Protein AF-A0A9E4XII5-F1 (afdb_monomer)

Solvent-accessible surface area (backbone atoms only — not comparable to full-atom values): 4316 Å² total; per-residue (Å²): 140,73,87,85,65,81,77,93,70,76,53,7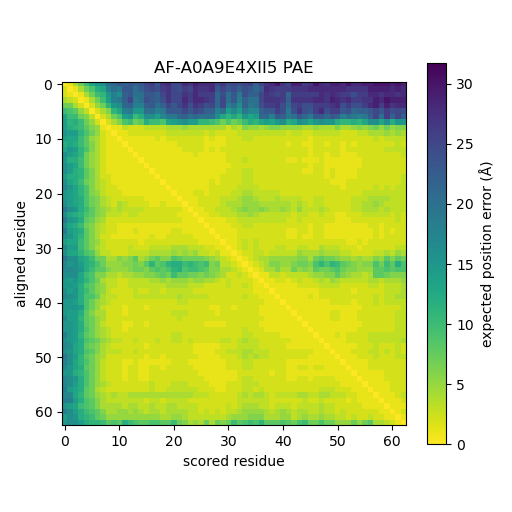3,66,55,52,53,51,48,35,60,76,70,68,52,72,71,46,78,46,66,91,79,60,91,89,53,68,57,68,72,59,42,42,63,60,39,66,80,43,86,49,46,45,71,63,58,96,88,70,82,80,91,131

Structure (mmCIF, N/CA/C/O backbone):
data_AF-A0A9E4XII5-F1
#
_entry.id   AF-A0A9E4XII5-F1
#
loop_
_atom_site.group_PDB
_atom_site.id
_ato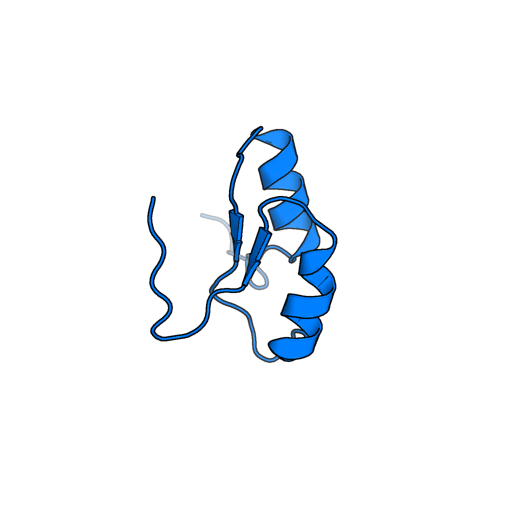m_site.type_symbol
_atom_site.label_atom_id
_atom_site.label_alt_id
_atom_site.label_comp_id
_atom_site.label_asym_id
_atom_site.label_entity_id
_atom_site.label_seq_id
_atom_site.pdbx_PDB_ins_code
_atom_site.Cartn_x
_atom_site.Cartn_y
_atom_site.Cartn_z
_atom_site.occupancy
_atom_site.B_iso_or_equiv
_atom_site.auth_seq_id
_atom_site.auth_comp_id
_atom_site.auth_asym_id
_atom_site.auth_atom_id
_atom_site.pdbx_PDB_model_num
ATOM 1 N N . PHE A 1 1 ? -11.917 24.790 -12.513 1.00 44.31 1 PHE A N 1
ATOM 2 C CA . PHE A 1 1 ? -11.279 24.219 -13.716 1.00 44.31 1 PHE A CA 1
ATOM 3 C C . PHE A 1 1 ? -9.956 24.933 -13.971 1.00 44.31 1 PHE A C 1
ATOM 5 O O . PHE A 1 1 ? -9.798 25.630 -14.961 1.00 44.31 1 PHE A O 1
ATOM 12 N N . GLY A 1 2 ? -9.041 24.844 -13.003 1.00 56.44 2 GLY A N 1
ATOM 13 C CA . GLY A 1 2 ? -7.650 25.262 -13.185 1.00 56.44 2 GLY A CA 1
ATOM 14 C C . GLY A 1 2 ? -6.836 24.070 -13.691 1.00 56.44 2 GLY A C 1
ATOM 15 O O . GLY A 1 2 ? -7.337 22.944 -13.621 1.00 56.44 2 GLY A O 1
ATOM 16 N N . PRO A 1 3 ? -5.624 24.288 -14.212 1.00 44.00 3 PRO A N 1
ATOM 17 C CA . PRO A 1 3 ? -4.830 23.208 -14.780 1.00 44.00 3 PRO A CA 1
ATOM 18 C C . PRO A 1 3 ? -4.536 22.141 -13.709 1.00 44.00 3 PRO A C 1
ATOM 20 O O . PRO A 1 3 ? -3.990 22.450 -12.653 1.00 44.00 3 PRO A O 1
ATOM 23 N N . LEU A 1 4 ? -4.909 20.886 -13.977 1.00 53.81 4 LEU A N 1
ATOM 24 C CA . LEU 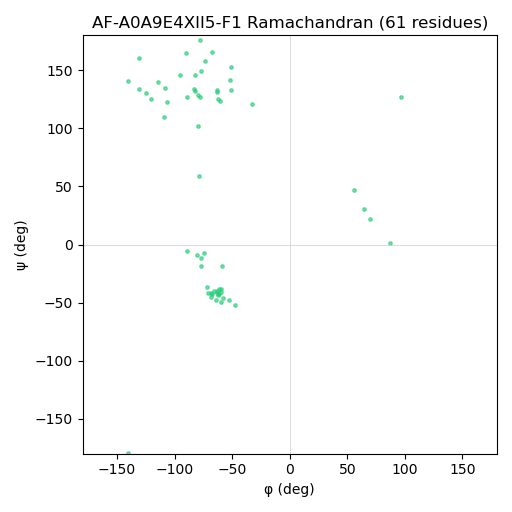A 1 4 ? -4.315 19.708 -13.331 1.00 53.81 4 LEU A CA 1
ATOM 25 C C . LEU A 1 4 ? -2.983 19.477 -14.066 1.00 53.81 4 LEU A C 1
ATOM 27 O O . LEU A 1 4 ? -3.005 19.241 -15.268 1.00 53.81 4 LEU A O 1
ATOM 31 N N . LYS A 1 5 ? -1.832 19.858 -13.501 1.00 55.03 5 LYS A N 1
ATOM 32 C CA . LYS A 1 5 ? -1.051 19.250 -12.399 1.00 55.03 5 LYS A CA 1
ATOM 33 C C . LYS A 1 5 ? 0.062 18.370 -12.985 1.00 55.03 5 LYS A C 1
ATOM 35 O O . LYS A 1 5 ? -0.220 17.472 -13.768 1.00 55.03 5 LYS A O 1
ATOM 40 N N . ALA A 1 6 ? 1.306 18.609 -12.563 1.00 57.94 6 ALA A N 1
ATOM 41 C CA . ALA A 1 6 ? 2.310 17.547 -12.539 1.00 57.94 6 ALA A CA 1
ATOM 42 C C . ALA A 1 6 ? 1.688 16.355 -11.789 1.00 57.94 6 ALA A C 1
ATOM 44 O O . ALA A 1 6 ? 1.001 16.585 -10.794 1.00 57.94 6 ALA A O 1
ATOM 45 N N . GLU A 1 7 ? 1.809 15.150 -12.343 1.00 63.81 7 GLU A N 1
ATOM 46 C CA . GLU A 1 7 ? 1.020 13.955 -12.011 1.00 63.81 7 GLU A CA 1
ATOM 47 C C . GLU A 1 7 ? 0.592 13.870 -10.532 1.00 63.81 7 GLU A C 1
ATOM 49 O O . GLU A 1 7 ? 1.421 13.882 -9.626 1.00 63.81 7 GLU A O 1
ATOM 54 N N . ALA A 1 8 ? -0.718 13.813 -10.274 1.00 79.94 8 ALA A N 1
A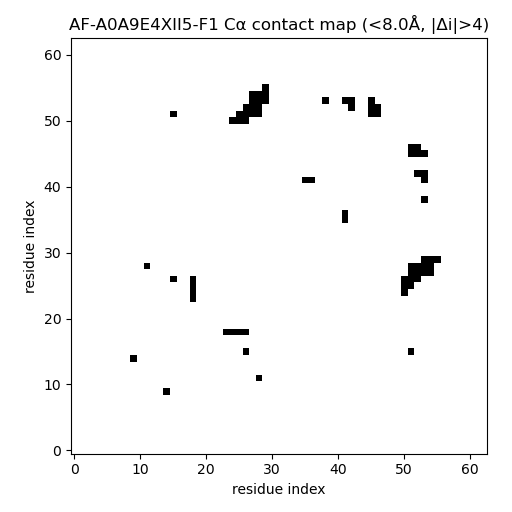TOM 55 C CA . ALA A 1 8 ? -1.281 13.802 -8.922 1.00 79.94 8 ALA A CA 1
ATOM 56 C C . ALA A 1 8 ? -1.189 12.405 -8.274 1.00 79.94 8 ALA A C 1
ATOM 58 O O . ALA A 1 8 ? -2.211 11.812 -7.933 1.00 79.94 8 ALA A O 1
ATOM 59 N N . HIS A 1 9 ? 0.026 11.874 -8.144 1.00 87.31 9 HIS A N 1
ATOM 60 C CA . HIS A 1 9 ? 0.318 10.634 -7.427 1.00 87.31 9 HIS A CA 1
ATOM 61 C C . HIS A 1 9 ? 0.741 10.933 -5.990 1.00 87.31 9 HIS A C 1
ATOM 63 O O . HIS A 1 9 ? 1.398 11.940 -5.737 1.00 87.31 9 HIS A O 1
ATOM 69 N N . LEU A 1 10 ? 0.366 10.048 -5.068 1.00 91.06 10 LEU A N 1
ATOM 70 C CA . LEU A 1 10 ? 0.936 10.033 -3.726 1.00 91.06 10 LEU A CA 1
ATOM 71 C C . LEU A 1 10 ? 2.263 9.277 -3.752 1.00 91.06 10 LEU A C 1
ATOM 73 O O . LEU A 1 10 ? 2.404 8.284 -4.475 1.00 91.06 10 LEU A O 1
ATOM 77 N N . SER A 1 11 ? 3.208 9.711 -2.926 1.00 93.19 11 SER A N 1
ATOM 78 C CA . SER A 1 11 ? 4.332 8.868 -2.539 1.00 93.19 11 SER A CA 1
ATOM 79 C C . SER A 1 11 ? 3.850 7.699 -1.667 1.00 93.19 11 SER A C 1
ATOM 81 O O . SER A 1 11 ? 2.728 7.680 -1.148 1.00 93.19 11 SER A O 1
ATOM 83 N N . VAL A 1 12 ? 4.711 6.695 -1.494 1.00 94.44 12 VAL A N 1
ATOM 84 C CA . VAL A 1 12 ? 4.425 5.539 -0.630 1.00 94.44 12 VAL A CA 1
ATOM 85 C C . VAL A 1 12 ? 4.255 5.994 0.822 1.00 94.44 12 VAL A C 1
ATOM 87 O O . VAL A 1 12 ? 3.332 5.563 1.508 1.00 94.44 12 VAL A O 1
ATOM 90 N N . GLU A 1 13 ? 5.106 6.913 1.269 1.00 95.38 13 GLU A N 1
ATOM 91 C CA . GLU A 1 13 ? 5.062 7.512 2.600 1.00 95.38 13 GLU A CA 1
ATOM 92 C C . GLU A 1 13 ? 3.766 8.295 2.826 1.00 95.38 13 GLU A C 1
ATOM 94 O O . GLU A 1 13 ? 3.144 8.149 3.876 1.00 95.38 13 GLU A O 1
ATOM 99 N N . GLU A 1 14 ? 3.323 9.079 1.838 1.00 95.62 14 GLU A N 1
ATOM 100 C CA . GLU A 1 14 ? 2.062 9.826 1.910 1.00 95.62 14 GLU A CA 1
ATOM 101 C C . GLU A 1 14 ? 0.851 8.888 2.017 1.00 95.62 14 GLU A C 1
ATOM 103 O O . GLU A 1 14 ? -0.057 9.134 2.812 1.00 95.62 14 GLU A O 1
ATOM 108 N N . ALA A 1 15 ? 0.845 7.774 1.278 1.00 96.38 15 ALA A N 1
ATOM 109 C CA . ALA A 1 15 ? -0.218 6.774 1.366 1.00 96.38 15 ALA A CA 1
ATOM 110 C C . ALA A 1 15 ? -0.257 6.071 2.740 1.00 96.38 15 ALA A C 1
ATOM 112 O O . ALA A 1 15 ? -1.336 5.841 3.292 1.00 96.38 15 ALA A O 1
ATOM 113 N N . ILE A 1 16 ? 0.908 5.759 3.318 1.00 96.81 16 ILE A N 1
ATOM 114 C CA . ILE A 1 16 ? 1.019 5.160 4.660 1.00 96.81 16 ILE A CA 1
ATOM 115 C C . ILE A 1 16 ? 0.596 6.161 5.741 1.00 96.81 16 ILE A C 1
ATOM 117 O O . ILE A 1 16 ? -0.126 5.795 6.670 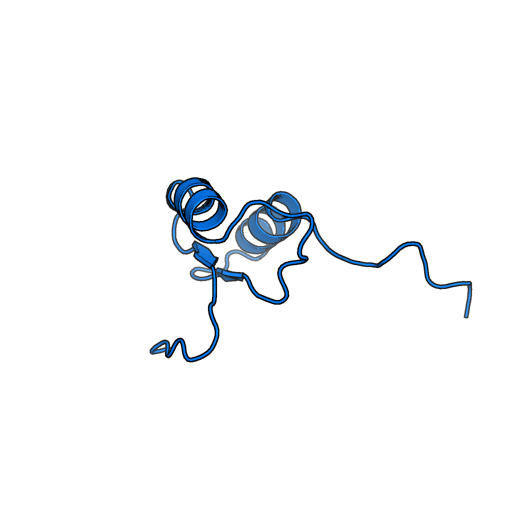1.00 96.81 16 ILE A O 1
ATOM 121 N N . ALA A 1 17 ? 1.004 7.426 5.621 1.00 97.00 17 ALA A N 1
ATOM 122 C CA . ALA A 1 17 ? 0.574 8.483 6.531 1.00 97.00 17 ALA A CA 1
ATOM 123 C C . ALA A 1 17 ? -0.955 8.612 6.524 1.00 97.00 17 ALA A C 1
ATOM 125 O O . ALA A 1 17 ? -1.576 8.588 7.585 1.00 97.00 17 ALA A O 1
ATOM 126 N N . LEU A 1 18 ? -1.567 8.613 5.336 1.00 97.06 18 LEU A N 1
ATOM 127 C CA . LEU A 1 18 ? -3.018 8.671 5.190 1.00 97.06 18 LEU A CA 1
ATOM 128 C C . LEU A 1 18 ? -3.728 7.463 5.827 1.00 97.06 18 LEU A C 1
ATOM 130 O O . LEU A 1 18 ? -4.729 7.646 6.518 1.00 97.06 18 LEU A O 1
ATOM 134 N N . LYS A 1 19 ? -3.208 6.235 5.662 1.00 96.62 19 LYS A N 1
ATOM 135 C CA . LYS A 1 19 ? -3.725 5.037 6.361 1.00 96.62 19 LYS A CA 1
ATOM 136 C C . LYS A 1 19 ? -3.785 5.263 7.873 1.00 96.62 19 LYS A C 1
ATOM 138 O O . LYS A 1 19 ? -4.807 4.968 8.494 1.00 96.62 19 LYS A O 1
ATOM 143 N N . ASN A 1 20 ? -2.698 5.778 8.447 1.00 96.62 20 ASN A N 1
ATOM 144 C CA . ASN A 1 20 ? -2.585 6.012 9.885 1.00 96.62 20 ASN A CA 1
ATOM 145 C C . ASN A 1 20 ? -3.537 7.119 10.354 1.00 96.62 20 ASN A C 1
ATOM 147 O O . ASN A 1 20 ? -4.211 6.948 11.365 1.00 96.62 20 ASN A O 1
ATOM 151 N N . GLU A 1 21 ? -3.642 8.218 9.603 1.00 97.94 21 GLU A N 1
ATOM 152 C CA . GLU A 1 21 ? -4.579 9.314 9.890 1.00 97.94 21 GLU A CA 1
ATOM 153 C C . GLU A 1 21 ? -6.041 8.857 9.848 1.00 97.94 21 GLU A C 1
ATOM 155 O O . GLU A 1 21 ? -6.850 9.268 10.678 1.00 97.94 21 GLU A O 1
ATOM 160 N N . MET A 1 22 ? -6.380 7.976 8.906 1.00 97.31 22 MET A N 1
ATOM 161 C CA . MET A 1 22 ? -7.725 7.420 8.768 1.00 97.31 22 MET A CA 1
ATOM 162 C C . MET A 1 22 ? -8.019 6.275 9.750 1.00 97.31 22 MET A C 1
ATOM 164 O O . MET A 1 22 ? -9.163 5.828 9.824 1.00 97.31 22 MET A O 1
ATOM 168 N N . GLY A 1 23 ? -7.018 5.780 10.487 1.00 96.56 23 GLY A N 1
ATOM 169 C CA . GLY A 1 23 ? -7.168 4.636 11.390 1.00 96.56 23 GLY A CA 1
ATOM 170 C C . GLY A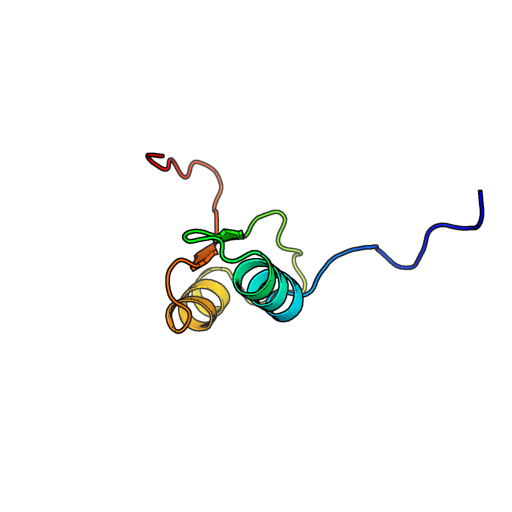 1 23 ? -7.506 3.327 10.667 1.00 96.56 23 GLY A C 1
ATOM 171 O O . GLY A 1 23 ? -8.218 2.488 11.216 1.00 96.56 23 GLY A O 1
ATOM 172 N N . VAL A 1 24 ? -7.043 3.159 9.424 1.00 96.25 24 VAL A N 1
ATOM 173 C CA . VAL A 1 24 ? -7.328 1.966 8.616 1.00 96.25 24 VAL A CA 1
ATOM 174 C C . VAL A 1 24 ? -6.371 0.834 8.984 1.00 96.25 24 VAL A C 1
ATOM 176 O O . VAL A 1 24 ? -5.151 1.005 9.017 1.00 96.25 24 VAL A O 1
ATOM 179 N N . GLU A 1 25 ? -6.922 -0.358 9.204 1.00 95.62 25 GLU A N 1
ATOM 180 C CA . GLU A 1 25 ? -6.146 -1.534 9.603 1.00 95.62 25 GLU A CA 1
ATOM 181 C C . GLU A 1 25 ? -5.225 -2.035 8.478 1.00 95.62 25 GLU A C 1
ATOM 183 O O . GLU A 1 25 ? -4.035 -2.265 8.710 1.00 95.62 25 GLU A O 1
ATOM 188 N N . ARG A 1 26 ? -5.736 -2.119 7.239 1.00 96.75 26 ARG A N 1
ATOM 189 C CA . ARG A 1 26 ? -5.030 -2.689 6.080 1.00 96.75 26 ARG A CA 1
ATOM 190 C C . ARG A 1 26 ? -4.961 -1.721 4.891 1.00 96.75 26 ARG A C 1
ATOM 192 O O . ARG A 1 26 ? -5.980 -1.190 4.462 1.00 96.75 26 ARG A O 1
ATOM 199 N N . LEU A 1 27 ? -3.767 -1.536 4.330 1.00 97.38 27 LEU A N 1
ATOM 200 C CA . LEU A 1 27 ? -3.481 -0.756 3.124 1.00 97.38 27 LEU A CA 1
ATOM 201 C C . LEU A 1 27 ? -2.838 -1.658 2.069 1.00 97.38 27 LEU A C 1
ATOM 203 O O . LEU A 1 27 ? -1.790 -2.252 2.314 1.00 97.38 27 LEU A O 1
ATOM 207 N N . ILE A 1 28 ? -3.436 -1.698 0.880 1.00 97.38 28 ILE A N 1
ATOM 208 C CA . ILE A 1 28 ? -2.879 -2.385 -0.286 1.00 97.38 28 ILE A CA 1
ATOM 209 C C . ILE A 1 28 ? -2.418 -1.328 -1.292 1.00 97.38 28 ILE A C 1
ATOM 211 O O . ILE A 1 28 ? -3.236 -0.619 -1.878 1.00 97.38 28 ILE A O 1
ATOM 215 N N . LEU A 1 29 ? -1.104 -1.197 -1.465 1.00 96.81 29 LEU A N 1
ATOM 216 C CA . LEU A 1 29 ? -0.485 -0.278 -2.414 1.00 96.81 29 LEU A CA 1
ATOM 217 C C . LEU A 1 29 ? -0.536 -0.877 -3.820 1.00 96.81 29 LEU A C 1
ATOM 219 O O . LEU A 1 29 ? -0.096 -1.999 -4.040 1.00 96.81 29 LEU A O 1
ATOM 223 N N . THR A 1 30 ? -1.040 -0.116 -4.784 1.00 95.38 30 THR A N 1
ATOM 224 C CA . THR A 1 30 ? -1.108 -0.509 -6.198 1.00 95.38 30 THR A CA 1
ATOM 225 C C . THR A 1 30 ? -0.782 0.691 -7.086 1.00 95.38 30 THR A C 1
ATOM 227 O O . THR A 1 30 ? -0.493 1.774 -6.578 1.00 95.38 30 THR A O 1
ATOM 230 N N . HIS A 1 31 ? -0.819 0.511 -8.409 1.00 92.62 31 HIS A N 1
ATOM 231 C CA . HIS A 1 31 ? -0.500 1.554 -9.385 1.00 92.62 31 HIS A CA 1
ATOM 232 C C . HIS A 1 31 ? 0.906 2.148 -9.142 1.00 92.62 31 HIS A C 1
ATOM 234 O O . HIS A 1 31 ? 1.117 3.363 -9.095 1.00 92.62 31 HIS A O 1
ATOM 240 N N . ILE A 1 32 ? 1.885 1.260 -8.950 1.00 90.38 32 ILE A N 1
ATOM 241 C CA . ILE A 1 32 ? 3.279 1.628 -8.701 1.00 90.38 32 ILE A CA 1
ATOM 242 C C . ILE A 1 32 ? 3.933 2.028 -10.024 1.00 90.38 32 ILE A C 1
ATOM 244 O O . ILE A 1 32 ? 3.880 1.289 -11.007 1.00 90.38 32 ILE A O 1
ATOM 248 N N . ASN A 1 33 ? 4.538 3.216 -10.063 1.00 85.19 33 ASN A N 1
ATOM 249 C CA . ASN A 1 33 ? 5.251 3.673 -11.250 1.00 85.19 33 ASN A CA 1
ATOM 250 C C . ASN A 1 33 ? 6.588 2.923 -11.426 1.00 85.19 33 ASN A C 1
ATOM 252 O O . ASN A 1 33 ? 7.174 2.408 -10.477 1.00 85.19 33 ASN A O 1
ATOM 256 N N . HIS A 1 34 ? 7.103 2.906 -12.654 1.00 78.44 34 HIS A N 1
ATOM 257 C CA . HIS A 1 34 ? 8.372 2.248 -12.994 1.00 78.44 34 HIS A CA 1
ATOM 258 C C . HIS A 1 34 ? 9.617 3.011 -12.506 1.00 78.44 34 HIS A C 1
ATOM 260 O O . HIS A 1 34 ? 10.729 2.509 -12.634 1.00 78.44 34 HIS A O 1
ATOM 266 N N . HIS A 1 35 ? 9.444 4.227 -11.978 1.00 82.56 35 HIS A N 1
ATOM 267 C CA . HIS A 1 35 ? 10.510 5.013 -11.349 1.00 82.56 35 HIS A CA 1
ATOM 268 C C . HIS A 1 35 ? 10.646 4.732 -9.845 1.00 82.56 35 HIS A C 1
ATOM 270 O O . HIS A 1 35 ? 11.555 5.262 -9.205 1.00 82.56 35 HIS A O 1
ATOM 276 N N . ASN A 1 36 ? 9.748 3.929 -9.272 1.00 85.56 36 ASN A N 1
ATOM 277 C CA . ASN A 1 36 ? 9.825 3.494 -7.888 1.00 85.56 36 ASN A CA 1
ATOM 278 C C . ASN A 1 36 ? 10.861 2.370 -7.740 1.00 85.56 36 ASN A C 1
ATOM 280 O O . ASN A 1 36 ? 11.432 1.869 -8.711 1.00 85.56 36 ASN A O 1
ATOM 284 N N . LYS A 1 37 ? 11.079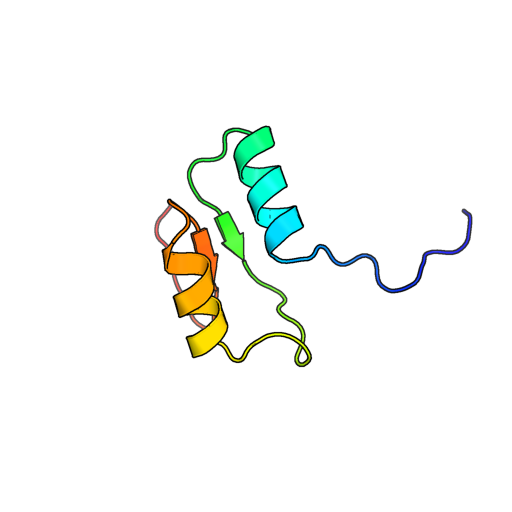 1.955 -6.495 1.00 87.94 37 LYS A N 1
ATOM 285 C CA . LYS A 1 37 ? 11.796 0.731 -6.164 1.00 87.94 37 LYS A CA 1
ATOM 286 C C . LYS A 1 37 ? 11.198 -0.464 -6.920 1.00 87.94 37 LYS A C 1
ATOM 288 O O . LYS A 1 37 ? 9.970 -0.545 -7.034 1.00 87.94 37 LYS A O 1
ATOM 293 N N . PRO A 1 38 ? 12.035 -1.407 -7.392 1.00 92.81 38 PRO A N 1
ATOM 294 C CA . PRO A 1 38 ? 11.567 -2.717 -7.831 1.00 92.81 38 PRO A CA 1
ATOM 295 C C . PRO A 1 38 ? 10.676 -3.365 -6.768 1.00 92.81 38 PRO A C 1
ATOM 297 O O . PRO A 1 38 ? 10.845 -3.085 -5.581 1.00 92.81 38 PRO A O 1
ATOM 300 N N . TYR A 1 39 ? 9.761 -4.242 -7.190 1.00 92.81 39 TYR A N 1
ATOM 301 C CA . TYR A 1 39 ? 8.781 -4.871 -6.297 1.00 92.81 39 TYR A CA 1
ATOM 302 C C . TYR A 1 39 ? 9.427 -5.422 -5.015 1.00 92.81 39 TYR A C 1
ATOM 304 O O . TYR A 1 39 ? 9.019 -5.017 -3.934 1.00 92.81 39 TYR A O 1
ATOM 312 N N . ASP A 1 40 ? 10.482 -6.234 -5.127 1.00 94.50 40 ASP A N 1
ATOM 313 C CA . ASP A 1 40 ? 11.153 -6.861 -3.976 1.00 94.50 40 ASP A CA 1
ATOM 314 C C . ASP A 1 40 ? 11.707 -5.828 -2.977 1.00 94.50 40 ASP A C 1
ATOM 316 O O . ASP A 1 40 ? 11.599 -5.982 -1.761 1.00 94.50 40 ASP A O 1
ATOM 320 N N . GLU A 1 41 ? 12.287 -4.736 -3.482 1.00 96.12 41 GLU A N 1
ATOM 321 C CA . GLU A 1 41 ? 12.811 -3.657 -2.643 1.00 96.12 41 GLU A CA 1
ATOM 322 C C . GLU A 1 41 ? 11.692 -2.838 -1.994 1.00 96.12 41 GLU A C 1
ATOM 324 O O . GLU A 1 41 ? 11.840 -2.372 -0.861 1.00 96.12 41 GLU A O 1
ATOM 329 N N . LEU A 1 42 ? 10.585 -2.630 -2.711 1.00 95.56 42 LEU A N 1
ATOM 330 C CA . LEU A 1 42 ? 9.425 -1.917 -2.193 1.00 95.56 42 LEU A CA 1
ATOM 331 C C . LEU A 1 42 ? 8.693 -2.754 -1.142 1.00 95.56 42 LEU A C 1
ATOM 333 O O . LEU A 1 42 ? 8.318 -2.221 -0.104 1.00 95.56 42 LEU A O 1
ATOM 337 N N . GLU A 1 43 ? 8.537 -4.054 -1.378 1.00 96.12 43 GLU A N 1
ATOM 338 C CA . GLU A 1 43 ? 7.967 -5.013 -0.434 1.00 96.12 43 GLU A CA 1
ATOM 339 C C . GLU A 1 43 ? 8.798 -5.059 0.854 1.00 96.12 43 GLU A C 1
ATOM 341 O O . GLU A 1 43 ? 8.257 -4.864 1.943 1.00 96.12 43 GLU A O 1
ATOM 346 N N . ALA A 1 44 ? 10.124 -5.199 0.735 1.00 97.31 44 ALA A N 1
ATOM 347 C CA . ALA A 1 44 ? 11.034 -5.163 1.877 1.00 97.31 44 ALA A CA 1
ATOM 348 C C . ALA A 1 44 ? 10.965 -3.830 2.638 1.00 97.31 44 ALA A C 1
ATOM 350 O O . ALA A 1 44 ? 11.012 -3.812 3.869 1.00 97.31 44 ALA A O 1
ATOM 351 N N . TYR A 1 45 ? 10.829 -2.710 1.920 1.00 96.44 45 TYR A N 1
ATOM 352 C CA . TYR A 1 45 ? 10.627 -1.405 2.537 1.00 96.44 45 TYR A CA 1
ATOM 353 C C . TYR A 1 45 ? 9.302 -1.339 3.301 1.00 96.44 45 TYR A C 1
ATOM 355 O O . TYR A 1 45 ? 9.301 -0.889 4.446 1.00 96.44 45 TYR A O 1
ATOM 363 N N . VAL A 1 46 ? 8.183 -1.781 2.716 1.00 96.62 46 VAL A N 1
ATOM 364 C CA . VAL A 1 46 ? 6.877 -1.643 3.375 1.00 96.62 46 VAL A CA 1
ATOM 365 C C . VAL A 1 46 ? 6.636 -2.666 4.484 1.00 96.62 46 VAL A C 1
ATOM 367 O O . VAL A 1 46 ? 5.804 -2.418 5.349 1.00 96.62 46 VAL A O 1
ATOM 370 N N . ALA A 1 47 ? 7.391 -3.769 4.516 1.00 96.44 47 ALA A N 1
ATOM 371 C CA . ALA A 1 47 ? 7.286 -4.815 5.536 1.00 96.44 47 ALA A CA 1
ATOM 372 C C . ALA A 1 47 ? 7.531 -4.316 6.975 1.00 96.44 47 ALA A C 1
ATOM 374 O O . ALA A 1 47 ? 7.129 -4.974 7.933 1.00 96.44 47 ALA A O 1
ATOM 375 N N . GLN A 1 48 ? 8.168 -3.152 7.146 1.00 96.50 48 GLN A N 1
ATOM 376 C CA . GLN A 1 48 ? 8.335 -2.513 8.458 1.00 96.50 48 GLN A CA 1
ATOM 377 C C . GLN A 1 48 ? 7.061 -1.811 8.969 1.00 96.50 48 GLN A C 1
ATOM 379 O O . GLN A 1 48 ? 7.017 -1.411 10.131 1.00 96.50 48 GLN A O 1
ATOM 384 N N . PHE A 1 49 ? 6.043 -1.634 8.119 1.00 96.56 49 PHE A N 1
ATOM 385 C CA . PHE A 1 49 ? 4.784 -0.978 8.466 1.00 96.56 49 PHE A CA 1
ATOM 386 C C . PHE A 1 49 ? 3.660 -2.007 8.590 1.00 96.56 49 PHE A C 1
ATOM 388 O O . PHE A 1 49 ? 3.336 -2.736 7.651 1.00 96.56 49 PHE A O 1
ATOM 395 N N . GLU A 1 50 ? 3.022 -2.041 9.756 1.00 96.38 50 GLU A N 1
ATOM 396 C CA . GLU A 1 50 ? 1.947 -2.987 10.038 1.00 96.38 50 GLU A CA 1
ATOM 397 C C . GLU A 1 50 ? 0.731 -2.768 9.124 1.00 96.38 50 GLU A C 1
ATOM 399 O O . GLU A 1 50 ? 0.227 -1.649 8.952 1.00 96.38 50 GLU A O 1
ATOM 404 N N . GLY A 1 51 ? 0.246 -3.866 8.541 1.00 96.56 51 GLY A N 1
ATOM 405 C CA . GLY A 1 51 ? -0.933 -3.871 7.681 1.00 96.56 51 GLY A CA 1
ATOM 406 C C . GLY A 1 51 ? -0.729 -3.177 6.334 1.00 96.56 51 GLY A C 1
ATOM 407 O O . GLY A 1 51 ? -1.714 -2.741 5.746 1.00 96.56 51 GLY A O 1
ATOM 408 N N . VAL A 1 52 ? 0.507 -3.037 5.845 1.00 97.88 52 VAL A N 1
ATOM 409 C CA . VAL A 1 52 ? 0.802 -2.505 4.505 1.00 97.88 52 VAL A CA 1
ATOM 410 C C . VAL A 1 52 ? 1.281 -3.634 3.594 1.00 97.88 52 VAL A C 1
ATOM 412 O O . VAL A 1 52 ? 2.107 -4.454 3.983 1.00 97.88 52 VAL A O 1
ATOM 415 N N . THR A 1 53 ? 0.763 -3.700 2.369 1.00 97.25 53 THR A N 1
ATOM 416 C CA . THR A 1 53 ? 1.152 -4.719 1.381 1.00 97.25 53 THR A CA 1
ATOM 417 C C . THR A 1 53 ? 1.240 -4.106 -0.011 1.00 97.25 53 THR A C 1
ATOM 419 O O . THR A 1 53 ? 0.410 -3.272 -0.366 1.00 97.25 53 THR A O 1
ATOM 422 N N . VAL A 1 54 ? 2.230 -4.513 -0.808 1.00 97.19 54 VAL A N 1
ATOM 423 C CA . VAL A 1 54 ? 2.344 -4.127 -2.223 1.00 97.19 54 VAL A CA 1
ATOM 424 C C . VAL A 1 54 ? 1.588 -5.144 -3.070 1.00 97.19 54 VAL A C 1
ATOM 426 O O . VAL A 1 54 ? 1.826 -6.341 -2.958 1.00 97.19 54 VAL A O 1
ATOM 429 N N . ALA A 1 55 ? 0.672 -4.679 -3.912 1.00 97.00 55 ALA A N 1
ATOM 430 C CA . ALA A 1 55 ? -0.033 -5.532 -4.854 1.00 97.00 55 ALA A CA 1
ATOM 431 C C . ALA A 1 55 ? 0.843 -5.888 -6.058 1.00 97.00 55 ALA A C 1
ATOM 433 O O . ALA A 1 55 ? 1.645 -5.080 -6.529 1.00 97.00 55 ALA A O 1
ATOM 434 N N . TYR A 1 56 ? 0.600 -7.074 -6.605 1.00 94.88 56 TYR A N 1
ATOM 435 C CA . TYR A 1 56 ? 1.120 -7.521 -7.891 1.00 94.88 56 TYR A CA 1
ATOM 436 C C . TYR A 1 56 ? -0.007 -8.107 -8.746 1.00 94.88 56 TYR A C 1
ATOM 438 O O . TYR A 1 56 ? -1.070 -8.486 -8.243 1.00 94.88 56 TYR A O 1
ATOM 446 N N . ASP A 1 57 ? 0.222 -8.182 -10.053 1.00 93.75 57 ASP A N 1
ATOM 447 C CA . ASP A 1 57 ? -0.770 -8.683 -10.998 1.00 93.75 57 ASP A CA 1
ATOM 448 C C . ASP A 1 57 ? -1.110 -10.152 -10.707 1.00 93.75 57 ASP A C 1
ATOM 450 O O . ASP A 1 57 ? -0.238 -11.018 -10.649 1.00 93.75 57 ASP A O 1
ATOM 454 N N . GLY A 1 58 ? -2.400 -10.433 -10.516 1.00 96.12 58 GLY A N 1
ATOM 455 C CA . GLY A 1 58 ? -2.893 -11.761 -10.143 1.00 96.12 58 GLY A CA 1
ATOM 456 C C . GLY A 1 58 ? -2.926 -12.039 -8.636 1.00 96.12 58 GLY A C 1
ATOM 457 O O . GLY A 1 58 ? -3.349 -13.127 -8.245 1.00 96.12 58 GLY A O 1
ATOM 458 N N . MET A 1 59 ? -2.539 -11.080 -7.786 1.00 95.56 59 MET A N 1
ATOM 459 C CA . MET A 1 59 ? -2.699 -11.194 -6.335 1.00 95.56 59 MET A CA 1
ATOM 460 C C . MET A 1 59 ? -4.185 -11.278 -5.951 1.00 95.56 59 MET A C 1
ATOM 462 O O . MET A 1 59 ? -5.003 -10.469 -6.392 1.00 95.56 59 MET A O 1
ATOM 466 N N . ALA A 1 60 ? -4.523 -12.230 -5.080 1.00 96.56 60 ALA A N 1
ATOM 467 C CA . AL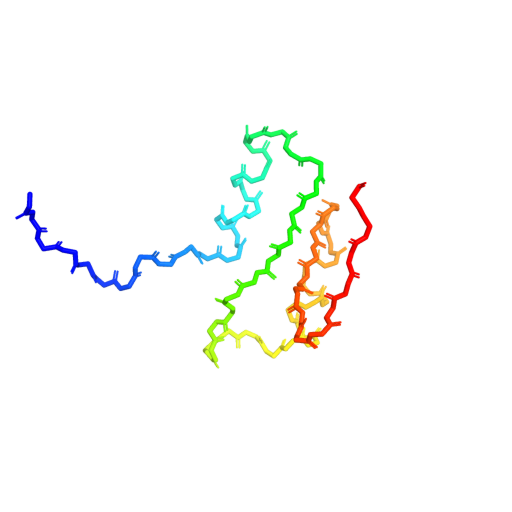A A 1 60 ? -5.832 -12.344 -4.445 1.00 96.56 60 ALA A CA 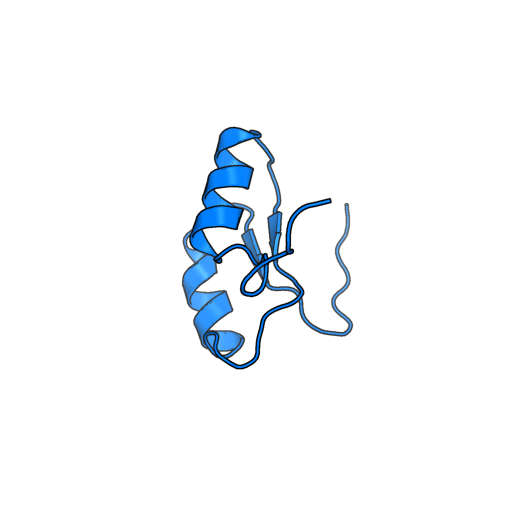1
ATOM 468 C C . ALA A 1 60 ? -5.696 -12.104 -2.937 1.00 96.56 60 ALA A C 1
ATOM 470 O O . ALA A 1 60 ? -4.734 -12.555 -2.317 1.00 96.56 60 ALA A O 1
ATOM 471 N N . ILE A 1 61 ? -6.657 -11.387 -2.355 1.00 93.19 61 ILE A N 1
ATOM 472 C CA . ILE A 1 61 ? -6.681 -11.045 -0.930 1.00 93.19 61 ILE A CA 1
ATOM 473 C C . ILE A 1 61 ? -8.060 -11.386 -0.376 1.00 93.19 61 ILE A C 1
ATOM 475 O O . ILE A 1 61 ? -9.074 -11.040 -0.981 1.00 93.19 61 ILE A O 1
ATOM 479 N N . GLU A 1 62 ? -8.089 -12.038 0.783 1.00 93.44 62 GLU A N 1
ATOM 480 C CA . GLU A 1 62 ? -9.309 -12.226 1.568 1.00 93.44 62 GLU A CA 1
ATOM 481 C C . GLU A 1 62 ? -9.579 -10.982 2.423 1.00 93.44 62 GLU A C 1
ATOM 483 O O . GLU A 1 62 ? -8.663 -10.436 3.055 1.00 93.44 62 GLU A O 1
ATOM 488 N N . VAL A 1 63 ? -10.833 -10.524 2.412 1.00 86.44 63 VAL A N 1
ATOM 489 C CA . VAL A 1 63 ? -11.290 -9.300 3.089 1.00 86.44 63 VAL A CA 1
ATOM 490 C C . VAL A 1 63 ? -12.084 -9.653 4.333 1.00 86.44 63 VAL A C 1
ATOM 492 O O . VAL A 1 63 ? -13.034 -10.456 4.202 1.00 86.44 63 VAL A O 1
#

Sequence (63 aa):
FGPLKAEAHLSVEEAIALKNEMGVERLILTHINHHNKPYDELEAYVAQFEGVTVAYDGMAIEV

Mean predicted aligned error: 5.53 Å

Secondary structure (DSSP, 8-state):
-----S--PPPHHHHHHHHHHTT-S-EEE----TTS--HHHHHHHHTTSTTEEE--TT-----

pLDDT: mean 89.57, std 13.59, range [44.0, 97.94]

Radius of gyration: 13.27 Å; Cα contacts (8 Å, |Δi|>4): 36; chains: 1; bounding box: 24×38×26 Å

Nearest PDB structures (foldseek):
  4tmy-assembly1_B  TM=4.386E-01  e=3.651E+00  Thermotoga maritima
  1t5i-assembly1_A  TM=3.672E-01  e=3.407E+00  Homo sapiens
  3q15-assembly2_D-3  TM=4.512E-01  e=6.796E+00  Bacillus subtilis

Foldseek 3Di:
DDDDDDDPDDDPVRQLVVCVVVVPQADEDEPDDPPDDDQVVVQVVCVVPGRYGYDDPPDDDDD